Protein AF-A0A8I1JIZ3-F1 (afdb_monomer_lite)

Organism: Pseudomonas putida (NCBI:txid303)

Foldseek 3Di:
DQDQVRLLVVLLPADFFAKKFKDQQPDGPDIWTFRHADPQSWTQTPVRWIAHSSQATDDDDDRRSIGIDHDDD

Sequence (73 aa):
MMNEAQATEWIASLKPGDKIGVYSGSQLVMETSVDRKTSSGRVVCQTGAVFLPNGEIFGKFSDKSRRIRPLVA

Secondary structure (DSSP, 8-state):
---HHHHHHHHHH--TT-EEEEEETTEEEEEEEEEEE-TTSPEEETTS-EE-TTSBB-SSSS-TTEEEE----

Radius of gyration: 10.98 Å; chains: 1; bounding box: 29×27×24 Å

Structure (mmCIF, N/CA/C/O backbone):
data_AF-A0A8I1JIZ3-F1
#
_entry.id   AF-A0A8I1JIZ3-F1
#
loop_
_atom_site.group_PDB
_atom_site.id
_atom_site.type_symbol
_atom_site.label_atom_id
_atom_site.label_alt_id
_atom_site.label_comp_id
_atom_site.label_asym_id
_atom_site.label_entity_id
_atom_site.label_seq_id
_atom_site.pdbx_PDB_ins_code
_atom_site.Cartn_x
_atom_site.Cartn_y
_atom_site.Cartn_z
_atom_site.occupancy
_atom_site.B_iso_or_equiv
_atom_site.auth_seq_id
_atom_site.auth_comp_id
_atom_site.auth_asym_id
_atom_site.auth_atom_id
_atom_site.pdbx_PDB_model_num
ATOM 1 N N . MET A 1 1 ? -8.983 2.212 -15.178 1.00 62.22 1 MET A N 1
ATOM 2 C CA . MET A 1 1 ? -7.834 1.609 -14.462 1.00 62.22 1 MET A CA 1
ATOM 3 C C . MET A 1 1 ? -6.862 2.723 -14.122 1.00 62.22 1 MET A C 1
ATOM 5 O O . MET A 1 1 ? -6.629 3.557 -14.985 1.00 62.22 1 MET A O 1
ATOM 9 N N . MET A 1 2 ? -6.350 2.761 -12.891 1.00 74.31 2 MET A N 1
ATOM 10 C CA . MET A 1 2 ? -5.309 3.710 -12.480 1.00 74.31 2 MET A CA 1
ATOM 11 C C . MET A 1 2 ? -3.995 3.310 -13.164 1.00 74.31 2 MET A C 1
ATOM 13 O O . MET A 1 2 ? -3.656 2.123 -13.154 1.00 74.31 2 MET A O 1
ATOM 17 N N . ASN A 1 3 ? -3.301 4.249 -13.808 1.00 83.44 3 ASN A N 1
ATOM 18 C CA . ASN A 1 3 ? -1.986 3.962 -14.389 1.00 83.44 3 ASN A CA 1
ATOM 19 C C . ASN A 1 3 ? -0.910 3.889 -13.282 1.00 83.44 3 ASN A C 1
ATOM 21 O O . ASN A 1 3 ? -1.177 4.204 -12.123 1.00 83.44 3 ASN A O 1
ATOM 25 N N . GLU A 1 4 ? 0.301 3.439 -13.614 1.00 80.81 4 GLU A N 1
ATOM 26 C CA . GLU A 1 4 ? 1.354 3.198 -12.613 1.00 80.81 4 GLU A CA 1
ATOM 27 C C . GLU A 1 4 ? 1.821 4.477 -11.895 1.00 80.81 4 GLU A C 1
ATOM 29 O O . GLU A 1 4 ? 2.056 4.453 -10.686 1.00 80.81 4 GLU A O 1
ATOM 34 N N . ALA A 1 5 ? 1.884 5.607 -12.607 1.00 85.94 5 ALA A N 1
ATOM 35 C CA . ALA A 1 5 ? 2.230 6.903 -12.023 1.00 85.94 5 ALA A CA 1
ATOM 36 C C . ALA A 1 5 ? 1.177 7.350 -10.997 1.00 85.94 5 ALA A C 1
ATOM 38 O O . ALA A 1 5 ? 1.512 7.645 -9.853 1.00 85.94 5 ALA A O 1
ATOM 39 N N . GLN A 1 6 ? -0.103 7.282 -11.368 1.00 87.38 6 GLN A N 1
ATOM 40 C CA . GLN A 1 6 ? -1.223 7.593 -10.481 1.00 87.38 6 GLN A CA 1
ATOM 41 C C . GLN A 1 6 ? -1.262 6.662 -9.265 1.00 87.38 6 GLN A C 1
ATOM 43 O O . GLN A 1 6 ? -1.513 7.116 -8.152 1.00 87.38 6 GLN A O 1
ATOM 48 N N . ALA A 1 7 ? -1.004 5.363 -9.455 1.00 86.62 7 ALA A N 1
ATOM 49 C CA . ALA A 1 7 ? -0.946 4.410 -8.352 1.00 86.62 7 ALA A CA 1
ATOM 50 C C . ALA A 1 7 ? 0.186 4.763 -7.379 1.00 86.62 7 ALA A C 1
ATOM 52 O O . ALA A 1 7 ? -0.031 4.767 -6.171 1.00 86.62 7 ALA A O 1
ATOM 53 N N . THR A 1 8 ? 1.359 5.121 -7.902 1.00 88.94 8 THR A N 1
ATOM 54 C CA . THR A 1 8 ? 2.519 5.512 -7.094 1.00 88.94 8 THR A CA 1
ATOM 55 C C . THR A 1 8 ? 2.256 6.798 -6.313 1.00 88.94 8 THR A C 1
ATOM 57 O O . THR A 1 8 ? 2.529 6.849 -5.116 1.00 88.94 8 THR A O 1
ATOM 60 N N . GLU A 1 9 ? 1.676 7.820 -6.946 1.00 91.12 9 GLU A N 1
ATOM 61 C CA . GLU A 1 9 ? 1.295 9.077 -6.287 1.00 91.12 9 GLU A CA 1
ATOM 62 C C . GLU A 1 9 ? 0.238 8.857 -5.202 1.00 91.12 9 GLU A C 1
ATOM 64 O O . GLU A 1 9 ? 0.368 9.343 -4.075 1.00 91.12 9 GLU A O 1
ATOM 69 N N . TRP A 1 10 ? -0.789 8.062 -5.504 1.00 92.06 10 TRP A N 1
ATOM 70 C CA . TRP A 1 10 ? -1.819 7.720 -4.532 1.00 92.06 10 TRP A CA 1
ATOM 71 C C . TRP A 1 10 ? -1.231 6.951 -3.343 1.00 92.06 10 TRP A C 1
ATOM 73 O O . TRP A 1 10 ? -1.451 7.329 -2.192 1.00 92.06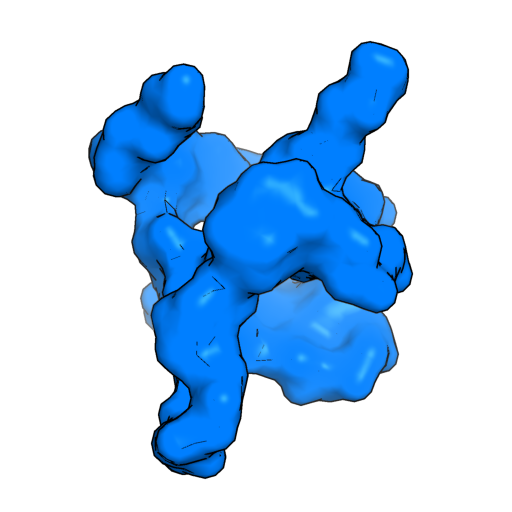 10 TRP A O 1
ATOM 83 N N . ILE A 1 11 ? -0.405 5.935 -3.592 1.00 92.25 11 ILE A N 1
ATOM 84 C CA . ILE A 1 11 ? 0.276 5.171 -2.539 1.00 92.25 11 ILE A CA 1
ATOM 85 C C . ILE A 1 11 ? 1.226 6.063 -1.735 1.00 92.25 11 ILE A C 1
ATOM 87 O O . ILE A 1 11 ? 1.341 5.914 -0.513 1.00 92.25 11 ILE A O 1
ATOM 91 N N . ALA A 1 12 ? 1.882 7.033 -2.376 1.00 91.50 12 ALA A N 1
ATOM 92 C CA . ALA A 1 12 ? 2.699 8.035 -1.704 1.00 91.50 12 ALA A CA 1
ATOM 93 C C . ALA A 1 12 ? 1.874 8.877 -0.712 1.00 91.50 12 ALA A C 1
ATOM 95 O O . ALA A 1 12 ? 2.384 9.187 0.367 1.00 91.50 12 ALA A O 1
ATOM 96 N N . SER A 1 13 ? 0.601 9.146 -1.014 1.00 93.44 13 SER A N 1
ATOM 97 C CA . SER A 1 13 ? -0.308 9.911 -0.149 1.00 93.44 13 SER A CA 1
ATOM 98 C C . SER A 1 13 ? -0.891 9.135 1.045 1.00 93.44 13 SER A C 1
ATOM 100 O O . SER A 1 13 ? -1.343 9.771 1.997 1.00 93.44 13 SER A O 1
ATOM 102 N N . LEU A 1 14 ? -0.851 7.793 1.024 1.00 93.69 14 LEU A N 1
ATOM 103 C CA . LEU A 1 14 ? -1.426 6.945 2.079 1.00 93.69 14 LEU A CA 1
ATOM 104 C C . LEU A 1 14 ? -0.795 7.195 3.456 1.00 93.69 14 LEU A C 1
ATOM 106 O O . LEU A 1 14 ? 0.425 7.349 3.583 1.00 93.69 14 LEU A O 1
ATOM 110 N N . LYS A 1 15 ? -1.629 7.144 4.493 1.00 94.50 15 LYS A N 1
ATOM 111 C CA . LYS A 1 15 ? -1.278 7.329 5.904 1.00 94.50 15 LYS A CA 1
ATOM 112 C C . LYS A 1 15 ? -1.693 6.114 6.741 1.00 94.50 15 LYS A C 1
ATOM 114 O O . LYS A 1 15 ? -2.613 5.392 6.361 1.00 94.50 15 LYS A O 1
ATOM 119 N N . PRO A 1 16 ? -1.041 5.879 7.896 1.00 95.25 16 PRO A N 1
ATOM 120 C CA . PRO A 1 16 ? -1.530 4.925 8.890 1.00 95.25 16 PRO A CA 1
ATOM 121 C C . PRO A 1 16 ? -3.015 5.150 9.206 1.00 95.25 16 PRO A C 1
ATOM 123 O O . PRO A 1 16 ? -3.423 6.280 9.468 1.00 95.25 16 PRO A O 1
ATOM 126 N N . GLY A 1 17 ? -3.807 4.080 9.182 1.00 94.94 17 GLY A N 1
ATOM 127 C CA . GLY A 1 17 ? -5.255 4.096 9.396 1.00 94.94 17 GLY A CA 1
ATOM 128 C C . GLY A 1 17 ? -6.105 4.164 8.122 1.00 94.94 17 GLY A C 1
ATOM 129 O O . GLY A 1 17 ? -7.293 3.847 8.193 1.00 94.94 17 GLY A O 1
ATOM 130 N N . ASP A 1 18 ? -5.530 4.509 6.965 1.00 94.75 18 ASP A N 1
ATOM 131 C CA . ASP A 1 18 ? -6.282 4.574 5.706 1.00 94.75 18 ASP A CA 1
ATOM 132 C C . ASP A 1 18 ? -6.774 3.189 5.278 1.00 94.75 18 ASP A C 1
ATOM 134 O O . ASP A 1 18 ? -6.011 2.218 5.275 1.00 94.75 18 ASP A O 1
ATOM 138 N N . LYS A 1 19 ? -8.043 3.103 4.869 1.00 94.88 19 LYS A N 1
ATOM 139 C CA . LYS A 1 19 ? -8.641 1.870 4.346 1.00 94.88 19 LYS A CA 1
ATOM 140 C C . LYS A 1 19 ? -8.312 1.683 2.868 1.00 94.88 19 LYS A C 1
ATOM 142 O O . LYS A 1 19 ? -8.474 2.603 2.066 1.00 94.88 19 LYS A O 1
ATOM 147 N N . ILE A 1 20 ? -7.909 0.473 2.502 1.00 93.69 20 ILE A N 1
ATOM 148 C CA . ILE A 1 20 ? -7.547 0.085 1.137 1.00 93.69 20 ILE A CA 1
ATOM 149 C C . ILE A 1 20 ? -8.078 -1.313 0.807 1.00 93.69 20 ILE A C 1
ATOM 151 O O . ILE A 1 20 ? -8.268 -2.154 1.686 1.00 93.69 20 ILE A O 1
ATOM 155 N N . GLY A 1 21 ? -8.290 -1.581 -0.479 1.00 93.06 21 GLY A N 1
ATOM 156 C CA . GLY A 1 21 ? -8.660 -2.906 -0.968 1.00 93.06 21 GLY A CA 1
ATOM 157 C C . GLY A 1 21 ? -7.474 -3.614 -1.608 1.00 93.06 21 GLY A C 1
ATOM 158 O O . GLY A 1 21 ? -6.720 -3.003 -2.364 1.00 93.06 21 GLY A O 1
ATOM 159 N N . VAL A 1 22 ? -7.328 -4.910 -1.351 1.00 90.56 22 VAL A N 1
ATOM 160 C CA . VAL A 1 22 ? -6.402 -5.799 -2.062 1.00 90.56 22 VAL A CA 1
ATOM 161 C C . VAL A 1 22 ? -7.180 -6.501 -3.165 1.00 90.56 22 VAL A C 1
ATOM 163 O O . VAL 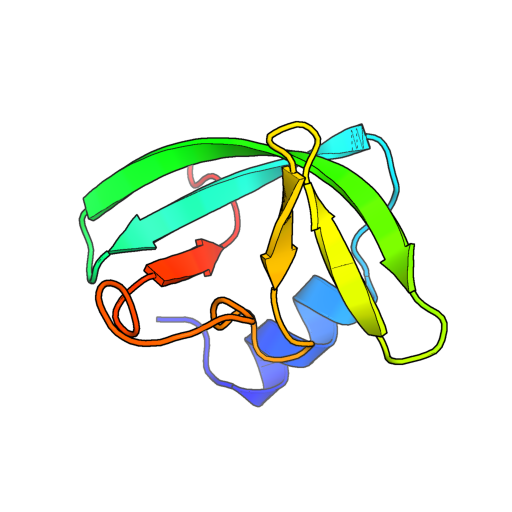A 1 22 ? -8.098 -7.270 -2.888 1.00 90.56 22 VAL A O 1
ATOM 166 N N . TYR A 1 23 ? -6.801 -6.265 -4.416 1.00 90.06 23 TYR A N 1
ATOM 167 C CA . TYR A 1 23 ? -7.485 -6.800 -5.592 1.00 90.06 23 TYR A CA 1
ATOM 168 C C . TYR A 1 23 ? -6.627 -7.821 -6.325 1.00 90.06 23 TYR A C 1
ATOM 170 O O . TYR A 1 23 ? -5.452 -7.557 -6.548 1.00 90.06 23 TYR A O 1
ATOM 178 N N . SER A 1 24 ? -7.221 -8.923 -6.783 1.00 87.31 24 SER A N 1
ATOM 179 C CA . SER A 1 24 ? -6.632 -9.835 -7.770 1.00 87.31 24 SER A CA 1
ATOM 180 C C . SER A 1 24 ? -7.335 -9.612 -9.108 1.00 87.31 24 SER A C 1
ATOM 182 O O . SER A 1 24 ? -8.503 -9.962 -9.276 1.00 87.31 24 SER A O 1
ATOM 184 N N . GLY A 1 25 ? -6.665 -8.945 -10.051 1.00 84.75 25 GLY A N 1
ATOM 185 C CA . GLY A 1 25 ? -7.320 -8.491 -11.283 1.00 84.75 25 GLY A CA 1
ATOM 186 C C . GLY A 1 25 ? -8.398 -7.433 -11.001 1.00 84.75 25 GLY A C 1
ATOM 187 O O . GLY A 1 25 ? -8.068 -6.317 -10.587 1.00 84.75 25 GLY A O 1
ATOM 188 N N . SER A 1 26 ? -9.669 -7.758 -11.252 1.00 84.69 26 SER A N 1
ATOM 189 C CA . SER A 1 26 ? -10.843 -6.921 -10.937 1.00 84.69 26 SER A CA 1
ATOM 190 C C . SER A 1 26 ? -11.545 -7.309 -9.632 1.00 84.69 26 SER A C 1
ATOM 192 O O . SER A 1 26 ? -12.386 -6.554 -9.156 1.00 84.69 26 SER A O 1
ATOM 194 N N . GLN A 1 27 ? -11.203 -8.452 -9.037 1.00 87.25 27 GLN A N 1
ATOM 195 C CA . GLN A 1 27 ? -11.875 -8.967 -7.851 1.00 87.25 27 GLN A CA 1
ATOM 196 C C . GLN A 1 27 ? -11.239 -8.411 -6.577 1.00 87.25 27 GLN A C 1
ATOM 198 O O . GLN A 1 27 ? -10.027 -8.534 -6.390 1.00 87.25 27 GLN A O 1
ATOM 203 N N . LEU A 1 28 ? -12.057 -7.852 -5.682 1.00 89.81 28 LEU A N 1
ATOM 204 C CA . LEU A 1 28 ? -11.646 -7.538 -4.315 1.00 89.81 28 LEU A CA 1
ATOM 205 C C . LEU A 1 28 ? -11.442 -8.851 -3.550 1.00 89.81 28 LEU A C 1
ATOM 207 O O . LEU A 1 28 ? -12.359 -9.660 -3.427 1.00 89.81 28 LEU A O 1
ATOM 211 N N . VAL A 1 29 ? -10.225 -9.075 -3.068 1.00 88.75 29 VAL A N 1
ATOM 212 C CA . VAL A 1 29 ? -9.859 -10.258 -2.278 1.00 88.75 29 VAL A CA 1
ATOM 213 C C . VAL A 1 29 ? -10.045 -9.977 -0.793 1.00 88.75 29 VAL A C 1
ATOM 215 O O . VAL A 1 29 ? -10.517 -10.838 -0.059 1.00 88.75 29 VAL A O 1
ATOM 218 N N . MET A 1 30 ? -9.659 -8.781 -0.346 1.00 89.25 30 MET A N 1
ATOM 219 C CA . MET A 1 30 ? -9.850 -8.347 1.036 1.00 89.25 30 MET A CA 1
ATOM 220 C C . MET A 1 30 ? -9.814 -6.830 1.169 1.00 89.25 30 MET A C 1
ATOM 222 O O . MET A 1 30 ? -9.111 -6.150 0.422 1.00 89.25 30 MET A O 1
ATOM 226 N N . GLU A 1 31 ? -10.500 -6.327 2.186 1.00 93.81 31 GLU A N 1
ATOM 227 C CA . GLU A 1 31 ? -10.300 -4.978 2.706 1.00 93.81 31 GLU A CA 1
ATOM 228 C C . GLU A 1 31 ? -9.287 -5.014 3.850 1.00 93.81 31 GLU A C 1
ATOM 230 O O . GLU A 1 31 ? -9.255 -5.947 4.655 1.00 93.81 31 GLU A O 1
ATOM 235 N N . THR A 1 32 ? -8.433 -4.002 3.921 1.00 94.06 32 THR A N 1
ATOM 236 C CA . THR A 1 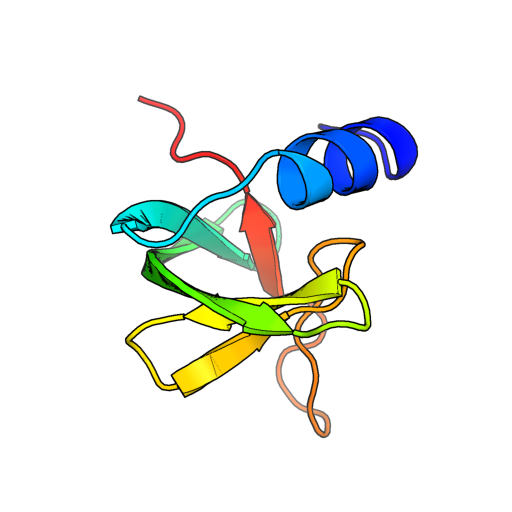32 ? -7.471 -3.843 5.009 1.00 94.06 32 THR A CA 1
ATOM 237 C C . THR A 1 32 ? -7.200 -2.364 5.257 1.00 94.06 32 THR A C 1
ATOM 239 O O . THR A 1 32 ? -7.682 -1.499 4.528 1.00 94.06 32 THR A O 1
ATOM 242 N N . SER A 1 33 ? -6.418 -2.073 6.288 1.00 95.19 33 SER A N 1
ATOM 243 C CA . SER A 1 33 ? -5.979 -0.720 6.606 1.00 95.19 33 SER A CA 1
ATOM 244 C C . SER A 1 33 ? -4.462 -0.650 6.584 1.00 95.19 33 SER A C 1
ATOM 246 O O . SER A 1 33 ? -3.774 -1.624 6.910 1.00 95.19 33 SER A O 1
ATOM 248 N N . VAL A 1 34 ? -3.935 0.515 6.227 1.00 95.56 34 VAL A N 1
ATOM 249 C CA . VAL A 1 34 ? -2.507 0.810 6.327 1.00 95.56 34 VAL A CA 1
ATOM 250 C C . VAL A 1 34 ? -2.120 0.822 7.803 1.00 95.56 34 VAL A C 1
ATOM 252 O O . VAL A 1 34 ? -2.644 1.608 8.584 1.00 95.56 34 VAL A O 1
ATOM 255 N N . ASP A 1 35 ? -1.192 -0.044 8.187 1.00 95.69 35 ASP A N 1
ATOM 256 C CA . ASP A 1 35 ? -0.577 -0.029 9.514 1.00 95.69 35 ASP A CA 1
ATOM 257 C C . ASP A 1 35 ? 0.524 1.035 9.559 1.00 95.69 35 ASP A C 1
ATOM 259 O O . ASP A 1 35 ? 0.499 1.960 10.367 1.00 95.69 35 ASP A O 1
ATOM 263 N N . ARG A 1 36 ? 1.468 0.964 8.614 1.00 95.38 36 ARG A N 1
ATOM 264 C CA . ARG A 1 36 ? 2.567 1.929 8.497 1.00 95.38 36 ARG A CA 1
ATOM 265 C C . ARG A 1 36 ? 3.165 1.960 7.098 1.00 95.38 36 ARG A C 1
ATOM 267 O O . ARG A 1 36 ? 3.020 1.018 6.321 1.00 95.38 36 ARG A O 1
ATOM 274 N N . LYS A 1 37 ? 3.926 3.017 6.808 1.00 94.19 37 LYS A N 1
ATOM 275 C CA . LYS A 1 37 ? 4.779 3.102 5.616 1.00 94.19 37 LYS A CA 1
ATOM 276 C C . LYS A 1 37 ? 6.250 3.023 5.985 1.00 94.19 37 LYS A C 1
ATOM 278 O O . LYS A 1 37 ? 6.684 3.623 6.964 1.00 94.19 37 LYS A O 1
ATOM 283 N N . THR A 1 38 ? 7.019 2.274 5.203 1.00 91.56 38 THR A N 1
ATOM 284 C CA . THR A 1 38 ? 8.475 2.210 5.365 1.00 91.56 38 THR A CA 1
ATOM 285 C C . THR A 1 38 ? 9.141 3.430 4.731 1.00 91.56 38 THR A C 1
ATOM 287 O O . THR A 1 38 ? 8.575 4.071 3.845 1.00 91.56 38 THR A O 1
ATOM 290 N N . SER A 1 39 ? 10.388 3.711 5.118 1.00 89.50 39 SER A N 1
ATOM 291 C CA . SER A 1 39 ? 11.218 4.752 4.489 1.00 89.50 39 SER A CA 1
ATOM 292 C C . SER A 1 39 ? 11.449 4.520 2.991 1.00 89.50 39 SER A C 1
ATOM 294 O O . SER A 1 39 ? 11.633 5.469 2.240 1.00 89.50 39 SER A O 1
ATOM 296 N N . SER A 1 40 ? 11.383 3.266 2.537 1.00 88.31 40 SER A N 1
ATOM 297 C CA . SER A 1 40 ? 11.440 2.877 1.122 1.00 88.31 40 SER A CA 1
ATOM 298 C C . SER A 1 40 ? 10.103 3.002 0.375 1.00 88.31 40 SER A C 1
ATOM 300 O O . SER A 1 40 ? 9.997 2.545 -0.760 1.00 88.31 40 SER A O 1
ATOM 302 N N . GLY A 1 41 ? 9.071 3.572 1.004 1.00 88.12 41 GLY A N 1
ATOM 303 C CA . GLY A 1 41 ? 7.756 3.787 0.397 1.00 88.12 41 GLY A CA 1
ATOM 304 C C . GLY A 1 41 ? 6.863 2.546 0.336 1.00 88.12 41 GLY A C 1
ATOM 305 O O . GLY A 1 41 ? 5.817 2.592 -0.308 1.00 88.12 41 GLY A O 1
ATOM 306 N N . ARG A 1 42 ? 7.236 1.439 0.994 1.00 92.88 42 ARG A N 1
ATOM 307 C CA . ARG A 1 42 ? 6.382 0.245 1.071 1.00 92.88 42 ARG A CA 1
ATOM 308 C C . ARG A 1 42 ? 5.232 0.481 2.036 1.00 92.88 42 ARG A C 1
ATOM 310 O O . ARG A 1 42 ? 5.402 1.137 3.063 1.00 92.88 42 ARG A O 1
ATOM 317 N N . VAL A 1 43 ? 4.091 -0.115 1.730 1.00 94.44 43 VAL A N 1
ATOM 318 C CA . VAL A 1 43 ? 2.894 -0.079 2.570 1.00 94.44 43 VAL A CA 1
ATOM 319 C C . VAL A 1 43 ? 2.814 -1.378 3.351 1.00 94.44 43 VAL A C 1
ATOM 321 O O . VAL A 1 43 ? 2.755 -2.450 2.757 1.00 94.44 43 VAL A O 1
ATOM 324 N N . VAL A 1 44 ? 2.815 -1.291 4.676 1.00 93.69 44 VAL A N 1
ATOM 325 C CA . VAL A 1 44 ? 2.532 -2.418 5.567 1.00 93.69 44 VAL A CA 1
ATOM 326 C C . VAL A 1 44 ? 1.078 -2.297 5.993 1.00 93.69 44 VAL A C 1
ATOM 328 O O . VAL A 1 44 ? 0.664 -1.245 6.476 1.00 93.69 44 VAL A O 1
ATOM 331 N N . CYS A 1 45 ? 0.300 -3.350 5.784 1.00 93.00 45 CYS A N 1
ATOM 332 C CA . CYS A 1 45 ? -1.108 -3.407 6.163 1.00 93.00 45 CYS A CA 1
ATOM 333 C C . CYS A 1 45 ? -1.269 -4.085 7.525 1.00 93.00 45 CYS A C 1
ATOM 335 O O . CYS A 1 45 ? -0.427 -4.893 7.918 1.00 93.00 45 CYS A O 1
ATOM 337 N N . GLN A 1 46 ? -2.386 -3.833 8.208 1.00 92.19 46 GLN A N 1
ATOM 338 C CA . GLN A 1 46 ? -2.701 -4.464 9.500 1.00 92.19 46 GLN A CA 1
ATOM 339 C C . GLN A 1 46 ? -2.752 -5.999 9.433 1.00 92.19 46 GLN A C 1
ATOM 341 O O . GLN A 1 46 ? -2.513 -6.674 10.427 1.00 92.19 46 GLN A O 1
ATOM 346 N N . THR A 1 47 ? -3.008 -6.568 8.253 1.00 87.12 47 THR A N 1
ATOM 347 C CA . THR A 1 47 ? -2.968 -8.020 8.006 1.00 87.12 47 THR A CA 1
ATOM 348 C C . THR A 1 47 ? -1.549 -8.599 7.950 1.00 87.12 47 THR A C 1
ATOM 350 O O . THR A 1 47 ? -1.389 -9.803 7.772 1.00 87.12 47 THR A O 1
ATOM 353 N N . GLY A 1 48 ? -0.509 -7.764 8.045 1.00 86.19 48 GLY A N 1
ATOM 354 C CA . GLY A 1 48 ? 0.893 -8.149 7.865 1.00 86.19 48 GLY A CA 1
ATOM 355 C C . GLY A 1 48 ? 1.345 -8.197 6.402 1.00 86.19 48 GLY A C 1
ATOM 356 O O . GLY A 1 48 ? 2.531 -8.389 6.133 1.00 86.19 48 GLY A O 1
ATOM 357 N N . ALA A 1 49 ? 0.434 -7.989 5.445 1.00 88.44 49 ALA A N 1
ATOM 358 C CA . ALA A 1 49 ? 0.780 -7.891 4.032 1.00 88.44 49 ALA A CA 1
ATOM 359 C C . ALA A 1 49 ? 1.613 -6.629 3.758 1.00 88.44 49 ALA A C 1
ATOM 361 O O . ALA A 1 49 ? 1.324 -5.548 4.276 1.00 88.44 49 ALA A O 1
ATOM 362 N N . VAL A 1 50 ? 2.631 -6.764 2.909 1.00 91.62 50 VAL A N 1
ATOM 363 C CA . VAL A 1 50 ? 3.498 -5.657 2.500 1.00 91.62 50 VAL A CA 1
ATOM 364 C C . VAL A 1 50 ? 3.340 -5.437 1.004 1.00 91.62 50 VAL A C 1
ATOM 366 O O . VAL A 1 50 ? 3.383 -6.396 0.238 1.00 91.62 50 VAL A O 1
ATOM 369 N N . PHE A 1 51 ? 3.187 -4.186 0.586 1.00 91.94 51 PHE A N 1
ATOM 370 C CA . PHE A 1 51 ? 3.067 -3.791 -0.813 1.00 91.94 51 PHE A CA 1
ATOM 371 C C . PHE A 1 51 ? 4.167 -2.804 -1.194 1.00 91.94 51 PHE A C 1
ATOM 373 O O . PHE A 1 51 ? 4.618 -1.988 -0.388 1.00 91.94 51 PHE A O 1
ATOM 380 N N . LEU A 1 52 ? 4.624 -2.909 -2.434 1.00 92.19 52 LEU A N 1
ATOM 381 C CA . LEU A 1 52 ? 5.570 -2.007 -3.069 1.00 92.19 52 LEU A CA 1
ATOM 382 C C . LEU A 1 52 ? 4.935 -0.625 -3.319 1.00 92.19 52 LEU A C 1
ATOM 384 O O . LEU A 1 52 ? 3.709 -0.509 -3.332 1.00 92.19 52 LEU A O 1
ATOM 388 N N . PRO A 1 53 ? 5.746 0.422 -3.566 1.00 91.44 53 PRO A N 1
ATOM 389 C CA . PRO A 1 53 ? 5.240 1.761 -3.889 1.00 91.44 53 PRO A CA 1
ATOM 390 C C . PRO A 1 53 ? 4.330 1.817 -5.127 1.00 91.44 53 PRO A C 1
ATOM 392 O O . PRO A 1 53 ? 3.519 2.725 -5.235 1.00 91.44 53 PRO A O 1
ATOM 395 N N . ASN A 1 54 ? 4.438 0.842 -6.035 1.00 88.69 54 ASN A N 1
ATOM 396 C CA . ASN A 1 54 ? 3.573 0.690 -7.212 1.00 88.69 54 ASN A CA 1
ATOM 397 C C . ASN A 1 54 ? 2.283 -0.118 -6.924 1.00 88.69 54 ASN A C 1
ATOM 399 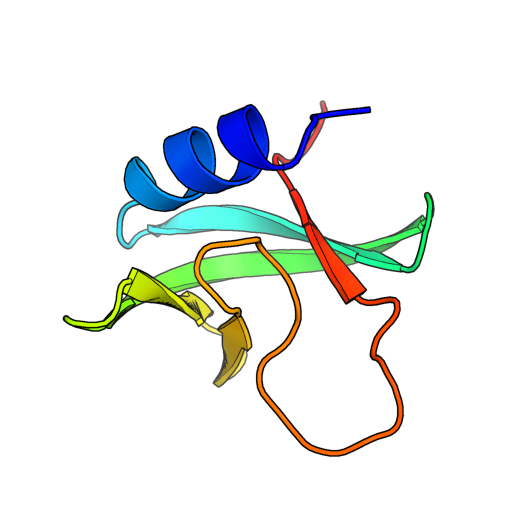O O . ASN A 1 54 ? 1.470 -0.350 -7.818 1.00 88.69 54 ASN A O 1
ATOM 403 N N . GLY A 1 55 ? 2.107 -0.581 -5.683 1.00 87.81 55 GLY A N 1
ATOM 404 C CA . GLY A 1 55 ? 0.928 -1.293 -5.200 1.00 87.81 55 GLY A CA 1
ATOM 405 C C . GLY A 1 55 ? 0.991 -2.808 -5.327 1.00 87.81 55 GLY A C 1
ATOM 406 O O . GLY A 1 55 ? 0.053 -3.474 -4.900 1.00 87.81 55 GLY A O 1
ATOM 407 N N . GLU A 1 56 ? 2.063 -3.370 -5.882 1.00 89.38 56 GLU A N 1
ATOM 408 C CA . GLU A 1 56 ? 2.236 -4.820 -6.008 1.00 89.38 56 GLU A CA 1
ATOM 409 C C . GLU A 1 56 ? 2.637 -5.470 -4.684 1.00 89.38 56 GLU A C 1
ATOM 411 O O . GLU A 1 56 ? 3.339 -4.874 -3.870 1.00 89.38 56 GLU A O 1
ATOM 416 N N . ILE A 1 57 ? 2.210 -6.710 -4.449 1.00 89.31 57 ILE A N 1
ATOM 417 C CA . ILE A 1 57 ? 2.560 -7.429 -3.220 1.00 89.31 57 ILE A CA 1
ATOM 418 C C . ILE A 1 57 ? 4.073 -7.723 -3.134 1.00 89.31 57 ILE A C 1
ATOM 420 O O . ILE A 1 57 ? 4.692 -8.224 -4.072 1.00 89.31 57 ILE A O 1
ATOM 424 N N . PHE A 1 58 ? 4.680 -7.428 -1.983 1.00 85.19 58 PHE A N 1
ATOM 425 C CA . PHE A 1 58 ? 6.089 -7.678 -1.679 1.00 85.19 58 PHE A CA 1
ATOM 426 C C . PHE A 1 58 ? 6.250 -9.051 -1.001 1.00 85.19 58 PHE A C 1
ATOM 428 O O . PHE A 1 58 ? 5.967 -9.200 0.185 1.00 85.19 58 PHE A O 1
ATOM 435 N N . GLY A 1 59 ? 6.702 -10.071 -1.742 1.00 74.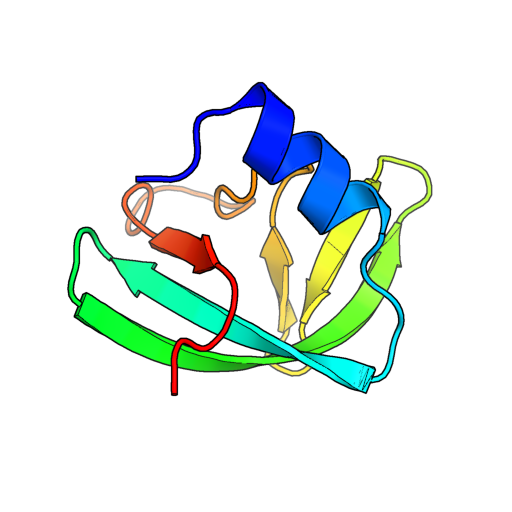88 59 GLY A N 1
ATOM 436 C CA . GLY A 1 59 ? 6.892 -11.435 -1.221 1.00 74.88 59 GLY A CA 1
ATOM 437 C C . GLY A 1 59 ? 7.044 -12.508 -2.310 1.00 74.88 59 GLY A C 1
ATOM 438 O O . GLY A 1 59 ? 6.931 -12.221 -3.503 1.00 74.88 59 GLY A O 1
ATOM 439 N N . LYS A 1 60 ? 7.334 -13.761 -1.919 1.00 57.28 60 LYS A N 1
ATOM 440 C CA . LYS A 1 60 ? 7.584 -14.875 -2.857 1.00 57.28 60 LYS A CA 1
ATOM 441 C C . LYS A 1 60 ? 6.289 -15.586 -3.326 1.00 57.28 60 LYS A C 1
ATOM 443 O O . LYS A 1 60 ? 5.711 -16.379 -2.600 1.00 57.28 60 LYS A O 1
ATOM 448 N N . PHE A 1 61 ? 5.965 -15.371 -4.606 1.00 49.06 61 PHE A N 1
ATOM 449 C CA . PHE A 1 61 ? 5.619 -16.371 -5.644 1.00 49.06 61 PHE A CA 1
ATOM 450 C C . PHE A 1 61 ? 4.213 -16.971 -5.903 1.00 49.06 61 PHE A C 1
ATOM 452 O O . PHE A 1 61 ? 4.101 -17.584 -6.960 1.00 49.06 61 PHE A O 1
ATOM 459 N N . SER A 1 62 ? 3.127 -16.743 -5.156 1.00 50.06 62 SER A N 1
ATOM 460 C CA . SER A 1 62 ? 1.792 -17.275 -5.570 1.00 50.06 62 SER A CA 1
ATOM 461 C C . SER A 1 62 ? 0.749 -16.235 -5.996 1.00 50.06 62 SER A C 1
ATOM 463 O O . SER A 1 62 ? -0.215 -16.582 -6.665 1.00 50.06 62 SER A O 1
ATOM 465 N N . ASP A 1 63 ? 0.948 -14.956 -5.671 1.00 59.03 63 ASP A N 1
ATOM 466 C CA . ASP A 1 63 ? -0.127 -13.954 -5.721 1.00 59.03 63 ASP A CA 1
ATOM 467 C C . ASP A 1 63 ? 0.288 -12.638 -6.398 1.00 59.03 63 ASP A C 1
ATOM 469 O O . ASP A 1 63 ? -0.176 -11.559 -6.035 1.00 59.03 63 ASP A O 1
ATOM 473 N N . LYS A 1 64 ? 1.166 -12.697 -7.409 1.00 61.50 64 LYS A N 1
ATOM 474 C CA . LYS A 1 64 ? 1.635 -11.504 -8.153 1.00 61.50 64 LYS A CA 1
ATOM 475 C C . LYS A 1 64 ? 0.514 -10.714 -8.852 1.00 61.50 64 LYS A C 1
ATOM 477 O O . LYS A 1 64 ? 0.754 -9.608 -9.322 1.00 61.50 64 LYS A O 1
ATOM 482 N N . SER A 1 65 ? -0.703 -11.253 -8.918 1.00 71.94 65 SER A N 1
ATOM 483 C CA . SER A 1 65 ? -1.895 -10.541 -9.388 1.00 71.94 65 SER A CA 1
ATOM 484 C C . SER A 1 65 ? -2.478 -9.575 -8.352 1.00 71.94 65 SER A C 1
ATOM 486 O O . SER A 1 65 ? -3.362 -8.789 -8.704 1.00 71.94 65 SER A O 1
ATOM 488 N N . ARG A 1 66 ? -2.020 -9.629 -7.090 1.00 83.25 66 ARG A N 1
ATOM 489 C CA . ARG A 1 66 ? -2.554 -8.812 -6.000 1.00 83.25 66 ARG A CA 1
ATOM 490 C C . ARG A 1 66 ? -1.976 -7.407 -6.014 1.00 83.25 66 ARG A C 1
ATOM 492 O O . ARG A 1 66 ? -0.762 -7.221 -5.914 1.00 83.25 66 ARG A O 1
ATOM 499 N N . ARG A 1 67 ? -2.870 -6.422 -6.084 1.00 87.81 67 ARG A N 1
ATOM 500 C CA . ARG A 1 67 ? -2.536 -5.000 -6.007 1.00 87.81 67 ARG A CA 1
ATOM 501 C C . ARG A 1 67 ? -3.442 -4.264 -5.035 1.00 87.81 67 ARG A C 1
ATOM 503 O O . ARG A 1 67 ? -4.648 -4.510 -5.022 1.00 87.81 67 ARG A O 1
ATOM 510 N N . ILE A 1 68 ? -2.874 -3.342 -4.264 1.00 90.44 68 ILE A N 1
ATOM 511 C CA . ILE A 1 68 ? -3.674 -2.410 -3.463 1.00 90.44 68 ILE A CA 1
ATOM 512 C C . ILE A 1 68 ? -4.287 -1.325 -4.346 1.00 90.44 68 ILE A C 1
ATOM 514 O O . ILE A 1 68 ? -3.653 -0.845 -5.287 1.00 90.44 68 ILE A O 1
ATOM 518 N N . ARG A 1 69 ? -5.535 -0.956 -4.055 1.00 90.50 69 ARG A N 1
ATOM 519 C CA . ARG A 1 69 ? -6.289 0.111 -4.729 1.00 90.50 69 ARG A CA 1
ATOM 520 C C . ARG A 1 69 ? -7.226 0.805 -3.732 1.00 90.50 69 ARG A C 1
ATOM 522 O O . ARG A 1 69 ? -7.517 0.217 -2.684 1.00 90.50 69 ARG A O 1
ATOM 529 N N . PRO A 1 70 ? -7.727 2.014 -4.046 1.00 89.81 70 PRO A N 1
ATOM 530 C CA . PRO A 1 70 ? -8.813 2.612 -3.283 1.00 89.81 70 PRO A CA 1
ATOM 531 C C . PRO A 1 70 ? -10.005 1.654 -3.195 1.00 89.81 70 PRO A C 1
ATOM 533 O O . PRO A 1 70 ? -10.307 0.939 -4.156 1.00 89.81 70 PRO A O 1
ATOM 536 N N . LEU A 1 71 ? -10.685 1.644 -2.050 1.00 87.31 71 LEU A N 1
ATOM 537 C CA . LEU A 1 71 ? -12.016 1.054 -1.966 1.00 87.31 71 LEU A CA 1
ATOM 538 C C . LEU A 1 71 ? -12.943 1.958 -2.777 1.00 87.31 71 LEU A C 1
ATOM 540 O O . LEU A 1 71 ? -13.143 3.121 -2.431 1.00 87.31 71 LEU A O 1
ATOM 544 N N . VAL A 1 72 ? -13.416 1.457 -3.912 1.00 68.50 72 VAL A N 1
ATOM 545 C CA . VAL A 1 72 ? -14.463 2.128 -4.679 1.00 68.50 72 VAL A CA 1
ATOM 546 C C . VAL A 1 72 ? -15.769 1.829 -3.952 1.00 68.50 72 VAL A C 1
ATOM 548 O O . VAL A 1 72 ? -16.067 0.656 -3.730 1.00 68.50 72 VAL A O 1
ATOM 551 N N . ALA A 1 73 ? -16.471 2.878 -3.522 1.00 47.41 73 ALA A N 1
ATOM 552 C CA . ALA A 1 73 ? -17.856 2.767 -3.073 1.00 47.41 73 ALA 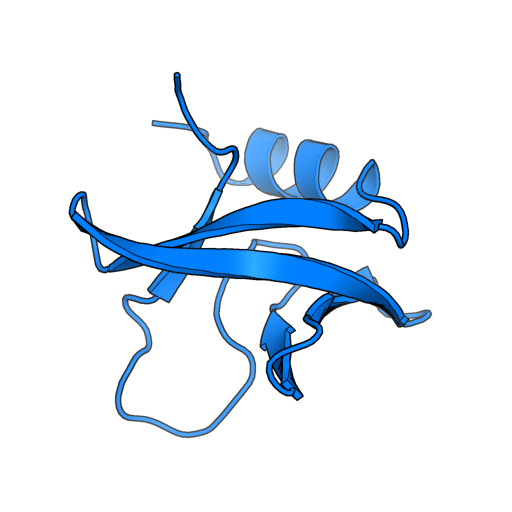A CA 1
ATOM 553 C C . ALA A 1 73 ? -18.765 2.360 -4.241 1.00 47.41 73 ALA A C 1
ATOM 555 O O . ALA A 1 73 ? -18.448 2.760 -5.389 1.00 47.41 73 ALA A O 1
#

pLDDT: mean 86.07, std 11.47, range [47.41, 95.69]